Protein AF-A0A3D2SJK2-F1 (afdb_monomer)

Sequence (110 aa):
LEKNGWQSTPLYPNIRGRLVAKNDQPFAADLIQHNNSLRRELNLTQSETLPKDNIITQGQPLFNQVNQVSVEAKLAEELGIQVGDKLTFNLPEGALTARVINLRSVEWES

Foldseek 3Di:
DPDPPDPDFDDWDWFWWAWADKQPHGDDPVLCVVDVSNVGTDTDTDDQFDGPQKDWPDFDGGDDDPQADEEEPVVCVSVVNDQQMWIWIQGPVGIRIHGYGTYIHGDDPD

Secondary structure (DSSP, 8-state):
--SS----PPP--EEEEEEEEETTEEPPHHHHHH-HHHHSPEEEE--SS--TTEEEEEE-SS--SSSEEEEEHHHHHHTT--TT-EEEEEETTEEEEEEEEEEEEE----

pLDDT: mean 88.34, std 14.14, range [43.12, 98.69]

Radius of gyration: 15.13 Å; Cα contacts (8 Å, |Δi|>4): 175; chains: 1; bounding box: 48×30×35 Å

Structure (mmCIF, N/CA/C/O backbone):
data_AF-A0A3D2SJK2-F1
#
_entry.id   AF-A0A3D2SJK2-F1
#
loop_
_atom_site.group_PDB
_atom_site.id
_atom_site.type_symbol
_atom_site.label_atom_id
_atom_site.label_alt_id
_atom_site.label_comp_id
_atom_site.label_asym_id
_atom_site.label_entity_id
_atom_site.label_seq_id
_atom_site.pdbx_PDB_ins_code
_atom_site.Cartn_x
_atom_site.Cartn_y
_atom_site.Cartn_z
_atom_site.occupancy
_atom_site.B_iso_or_equiv
_atom_site.auth_seq_id
_atom_site.auth_comp_id
_atom_site.auth_asym_id
_atom_site.auth_atom_id
_atom_site.pdbx_PDB_model_num
ATOM 1 N N . LEU A 1 1 ? 31.835 5.820 -14.446 1.00 50.66 1 LEU A N 1
ATOM 2 C CA . LEU A 1 1 ? 31.173 4.955 -13.439 1.00 50.66 1 LEU A CA 1
ATOM 3 C C . LEU A 1 1 ? 31.103 3.476 -13.873 1.00 50.66 1 LEU A C 1
ATOM 5 O O . LEU A 1 1 ? 30.438 2.697 -13.214 1.00 50.66 1 LEU A O 1
ATOM 9 N N . GLU A 1 2 ? 31.856 3.035 -14.892 1.00 47.88 2 GLU A N 1
ATOM 10 C CA . GLU A 1 2 ? 31.773 1.666 -15.452 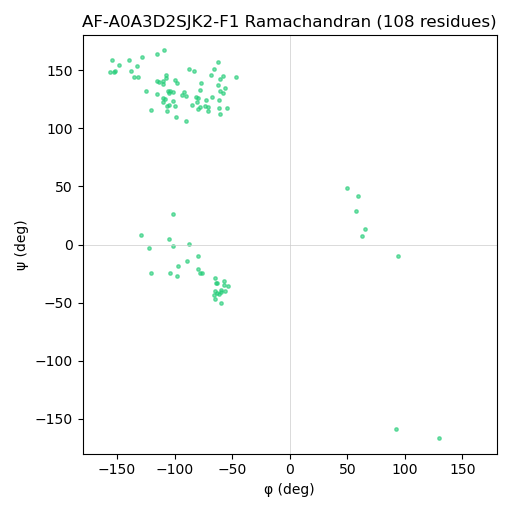1.00 47.88 2 GLU A CA 1
ATOM 11 C C . GLU A 1 2 ? 32.890 0.709 -14.984 1.00 47.88 2 GLU A C 1
ATOM 13 O O . GLU A 1 2 ? 33.253 -0.215 -15.703 1.00 47.88 2 GLU A O 1
ATOM 18 N N . LYS A 1 3 ? 33.496 0.919 -13.805 1.00 51.12 3 LYS A N 1
ATOM 19 C CA . LYS A 1 3 ? 34.692 0.143 -13.408 1.00 51.12 3 LYS A CA 1
ATOM 20 C C . LYS A 1 3 ? 34.480 -1.005 -12.418 1.00 51.12 3 LYS A C 1
ATOM 22 O O . LYS A 1 3 ? 35.448 -1.699 -12.143 1.00 51.12 3 LYS A O 1
ATOM 27 N N . ASN A 1 4 ? 33.257 -1.248 -11.936 1.00 57.06 4 ASN A N 1
ATOM 28 C CA . ASN A 1 4 ? 33.026 -2.226 -10.861 1.00 57.06 4 ASN A CA 1
ATOM 29 C C . ASN A 1 4 ? 31.918 -3.274 -11.130 1.00 57.06 4 ASN A C 1
ATOM 31 O O . ASN A 1 4 ? 31.564 -3.997 -10.210 1.00 57.06 4 ASN A O 1
ATOM 35 N N . GLY A 1 5 ? 31.336 -3.371 -12.334 1.00 47.97 5 GLY A N 1
ATOM 36 C CA . GLY A 1 5 ? 30.335 -4.416 -12.637 1.00 47.97 5 GLY A CA 1
ATOM 37 C C . GLY A 1 5 ? 29.008 -4.326 -11.862 1.00 47.97 5 GLY A C 1
ATOM 38 O O . GLY A 1 5 ? 28.223 -5.268 -11.890 1.00 47.97 5 GLY A O 1
ATOM 39 N N . TRP A 1 6 ? 28.733 -3.202 -11.194 1.00 50.97 6 TRP A N 1
ATOM 40 C CA . TRP A 1 6 ? 27.453 -2.965 -10.528 1.00 50.97 6 TRP A CA 1
ATOM 41 C C . TRP A 1 6 ? 26.393 -2.760 -11.604 1.00 50.97 6 TRP A C 1
ATOM 43 O O . TRP A 1 6 ? 26.459 -1.788 -12.362 1.00 50.97 6 TRP A O 1
ATOM 53 N N . GLN A 1 7 ? 25.421 -3.669 -11.689 1.00 58.06 7 GLN A N 1
ATOM 54 C CA . GLN A 1 7 ? 24.210 -3.374 -12.443 1.00 58.06 7 GLN A CA 1
ATOM 55 C C . GLN A 1 7 ? 23.543 -2.177 -11.768 1.00 58.06 7 GLN A C 1
ATOM 57 O O . GLN A 1 7 ? 23.203 -2.231 -10.591 1.00 58.06 7 GLN A O 1
ATOM 62 N N . SER A 1 8 ? 23.430 -1.064 -12.490 1.00 58.81 8 SER A N 1
ATOM 63 C CA . SER A 1 8 ? 22.793 0.143 -11.971 1.00 58.81 8 SER A CA 1
ATOM 64 C C . SER A 1 8 ? 21.339 -0.173 -11.629 1.00 58.81 8 SER A C 1
ATOM 66 O O . SER A 1 8 ? 20.537 -0.413 -12.534 1.00 58.81 8 SER A O 1
ATOM 68 N N . THR A 1 9 ? 20.986 -0.160 -10.344 1.00 60.88 9 THR A N 1
ATOM 69 C CA . THR A 1 9 ? 19.586 -0.236 -9.927 1.00 60.88 9 THR A CA 1
ATOM 70 C C . THR A 1 9 ? 18.894 1.055 -10.364 1.00 60.88 9 THR A C 1
ATOM 72 O O . THR A 1 9 ? 19.407 2.141 -10.073 1.00 60.88 9 THR A O 1
ATOM 75 N N . PRO A 1 10 ? 17.773 0.987 -11.100 1.00 65.06 10 PRO A N 1
ATOM 76 C CA . PRO A 1 10 ? 17.025 2.183 -11.461 1.00 65.06 10 PRO A CA 1
ATOM 77 C C . PRO A 1 10 ? 16.628 2.963 -10.200 1.00 65.06 10 PRO A C 1
ATOM 79 O O . PRO A 1 10 ? 16.183 2.385 -9.209 1.00 65.06 10 PRO A O 1
ATOM 82 N N . LEU A 1 11 ? 16.825 4.282 -10.234 1.00 63.38 11 LEU A N 1
ATOM 83 C CA . LEU A 1 11 ? 16.390 5.170 -9.162 1.00 63.38 11 LEU A CA 1
ATOM 84 C C . LEU A 1 11 ? 14.897 5.431 -9.314 1.00 63.38 11 LEU A C 1
ATOM 86 O O . LEU A 1 11 ? 14.446 5.892 -10.361 1.00 63.38 11 LEU A O 1
ATOM 90 N N . TYR A 1 12 ? 14.154 5.184 -8.244 1.00 65.38 12 TYR A N 1
ATOM 91 C CA . TYR A 1 12 ? 12.736 5.494 -8.167 1.00 65.38 12 TYR A CA 1
ATOM 92 C C . TYR A 1 12 ? 12.504 6.560 -7.097 1.00 65.38 12 TYR A C 1
ATOM 94 O O . TYR A 1 12 ? 13.131 6.493 -6.033 1.00 65.38 12 TYR A O 1
ATOM 102 N N . PRO A 1 13 ? 11.604 7.530 -7.327 1.00 75.19 13 PRO A N 1
ATOM 103 C CA . PRO A 1 13 ? 11.195 8.429 -6.263 1.00 75.19 13 PRO A CA 1
ATOM 104 C C . PRO A 1 13 ? 10.541 7.596 -5.157 1.00 75.19 13 PRO A C 1
ATOM 106 O O . PRO A 1 13 ? 9.613 6.820 -5.402 1.00 75.19 13 PRO A O 1
ATOM 109 N N . ASN A 1 14 ? 11.071 7.729 -3.942 1.00 77.62 14 ASN A N 1
ATOM 110 C CA . ASN A 1 14 ? 10.546 7.042 -2.775 1.00 77.62 14 ASN A CA 1
ATOM 111 C C . ASN A 1 14 ? 9.655 8.009 -2.000 1.00 77.62 14 ASN A C 1
ATOM 113 O O . ASN A 1 14 ? 10.133 8.980 -1.410 1.00 77.62 14 ASN A O 1
ATOM 117 N N . ILE A 1 15 ? 8.358 7.740 -2.030 1.00 88.62 15 ILE A N 1
ATOM 118 C CA . ILE A 1 15 ? 7.339 8.520 -1.342 1.00 88.62 15 ILE A CA 1
ATOM 119 C C . ILE A 1 15 ? 6.991 7.783 -0.051 1.00 88.62 15 ILE A C 1
ATOM 121 O O . ILE A 1 15 ? 6.939 6.555 -0.022 1.00 88.62 15 ILE A O 1
ATOM 125 N N . ARG A 1 16 ? 6.760 8.513 1.039 1.00 93.62 16 ARG A N 1
ATOM 126 C CA . ARG A 1 16 ? 6.304 7.923 2.301 1.00 93.62 16 ARG A CA 1
ATOM 127 C C . ARG A 1 16 ? 4.833 8.231 2.519 1.00 93.62 16 ARG A C 1
ATOM 129 O O . ARG A 1 16 ? 4.411 9.372 2.366 1.00 93.62 16 ARG A O 1
ATOM 136 N N . GLY A 1 17 ? 4.060 7.207 2.870 1.00 95.38 17 GLY A N 1
ATOM 137 C CA . GLY A 1 17 ? 2.626 7.349 3.098 1.00 95.38 17 GLY A CA 1
ATOM 138 C C . GLY A 1 17 ? 2.091 6.317 4.078 1.00 95.38 17 GLY A C 1
ATOM 139 O O . GLY A 1 17 ? 2.584 5.194 4.161 1.00 95.38 17 GLY A O 1
ATOM 140 N N . ARG A 1 18 ? 1.068 6.688 4.843 1.00 97.31 18 ARG A N 1
ATOM 141 C CA . ARG A 1 18 ? 0.408 5.794 5.801 1.00 97.31 18 ARG A CA 1
ATOM 142 C C . ARG A 1 18 ? -0.794 5.130 5.152 1.00 97.31 18 ARG A C 1
ATOM 144 O O . ARG A 1 18 ? -1.649 5.828 4.625 1.00 97.31 18 ARG A O 1
ATOM 151 N N . LEU A 1 19 ? -0.902 3.810 5.234 1.00 98.31 19 LEU A N 1
ATOM 152 C CA . LEU A 1 19 ? -2.106 3.092 4.820 1.00 98.31 19 LEU A CA 1
ATOM 153 C C . LEU A 1 19 ? -3.216 3.311 5.866 1.00 98.31 19 LEU A C 1
ATOM 155 O O . LEU A 1 19 ? -3.028 2.977 7.034 1.00 98.31 19 LEU A O 1
ATOM 159 N N . VAL A 1 20 ? -4.343 3.907 5.465 1.00 98.19 20 VAL A N 1
ATOM 160 C CA . VAL A 1 20 ? -5.401 4.360 6.393 1.00 98.19 20 VAL A CA 1
ATOM 161 C C . VAL A 1 20 ? -6.765 3.715 6.163 1.00 98.19 20 VAL A C 1
ATOM 163 O O . VAL A 1 20 ? -7.544 3.623 7.111 1.00 98.19 20 VAL A O 1
ATOM 166 N N . ALA A 1 21 ? -7.057 3.231 4.952 1.00 98.56 21 ALA A N 1
ATOM 167 C CA . ALA A 1 21 ? -8.316 2.547 4.660 1.00 98.56 21 ALA A CA 1
ATOM 168 C C . ALA A 1 21 ? -8.170 1.459 3.590 1.00 98.56 21 ALA A C 1
ATOM 170 O O . ALA A 1 21 ? -7.303 1.540 2.713 1.00 98.56 21 ALA A O 1
ATOM 171 N N . LYS A 1 22 ? -9.078 0.483 3.647 1.00 98.44 22 LYS A N 1
ATOM 172 C CA . LYS A 1 22 ? -9.328 -0.524 2.613 1.00 98.44 22 LYS A CA 1
ATOM 173 C C . LYS A 1 22 ? -10.813 -0.475 2.244 1.00 98.44 22 LYS A C 1
ATOM 175 O O . LYS A 1 22 ? -11.664 -0.490 3.121 1.00 98.44 22 LYS A O 1
ATOM 180 N N . ASN A 1 23 ? -11.129 -0.441 0.952 1.00 98.38 23 ASN A N 1
ATOM 181 C CA . ASN A 1 23 ? -12.490 -0.417 0.407 1.00 98.38 23 ASN A CA 1
ATOM 182 C C . ASN A 1 23 ? -13.379 0.657 1.054 1.00 98.38 23 ASN A C 1
ATOM 184 O O . ASN A 1 23 ? -14.490 0.372 1.487 1.00 98.38 23 ASN A O 1
ATOM 188 N N . ASP A 1 24 ? -12.857 1.886 1.141 1.00 98.19 24 ASP A N 1
ATOM 189 C CA . ASP A 1 24 ? -13.507 3.048 1.778 1.00 98.19 24 ASP A CA 1
ATOM 190 C C . ASP A 1 24 ? -13.784 2.899 3.282 1.00 98.19 24 ASP A C 1
ATOM 192 O O . ASP A 1 24 ? -14.406 3.769 3.888 1.00 98.19 24 ASP A O 1
ATOM 196 N N . GLN A 1 25 ? -13.291 1.829 3.905 1.00 98.25 25 GLN A N 1
ATOM 197 C CA . GLN A 1 25 ? -13.424 1.583 5.333 1.00 98.25 25 GLN A CA 1
ATOM 198 C C . GLN A 1 25 ? -12.077 1.819 6.025 1.00 98.25 25 GLN A C 1
ATOM 200 O O . GLN A 1 25 ? -11.089 1.149 5.699 1.00 98.25 25 GLN A O 1
ATOM 205 N N . PRO A 1 26 ? -12.001 2.771 6.974 1.00 98.19 26 PRO A N 1
ATOM 206 C CA . PRO A 1 26 ? -10.816 2.945 7.800 1.00 98.19 26 PRO A CA 1
ATOM 207 C C . PRO A 1 26 ? -10.488 1.666 8.568 1.00 98.19 26 PRO A C 1
ATOM 209 O O . PRO A 1 26 ? -11.390 0.954 9.016 1.00 98.19 26 PRO A O 1
ATOM 212 N N . PHE A 1 27 ? -9.199 1.388 8.763 1.00 97.44 27 PHE A N 1
ATOM 213 C CA . PHE A 1 27 ? -8.803 0.265 9.611 1.00 97.44 27 PHE A CA 1
ATOM 214 C C . PHE A 1 27 ? -9.282 0.490 11.051 1.00 97.44 27 PHE A C 1
ATOM 216 O O . PHE A 1 27 ? -9.177 1.592 11.592 1.00 97.44 27 PHE A O 1
ATOM 223 N N . ALA A 1 28 ? -9.804 -0.566 11.679 1.00 96.88 28 ALA A N 1
ATOM 224 C CA . ALA A 1 28 ? -10.259 -0.512 13.063 1.00 96.88 28 ALA A CA 1
ATOM 225 C C . ALA A 1 28 ? -9.105 -0.137 14.008 1.00 96.88 28 ALA A C 1
ATOM 227 O O . ALA A 1 28 ? -7.976 -0.597 13.831 1.00 96.88 28 ALA A O 1
ATOM 228 N N . ALA A 1 29 ? -9.392 0.656 15.044 1.00 96.38 29 ALA A N 1
ATOM 229 C CA . ALA A 1 29 ? -8.376 1.120 15.992 1.00 96.38 29 ALA A CA 1
ATOM 230 C C . ALA A 1 29 ? -7.600 -0.038 16.645 1.00 96.38 29 ALA A C 1
ATOM 232 O O . ALA A 1 29 ? -6.380 0.040 16.771 1.00 96.38 29 ALA A O 1
ATOM 233 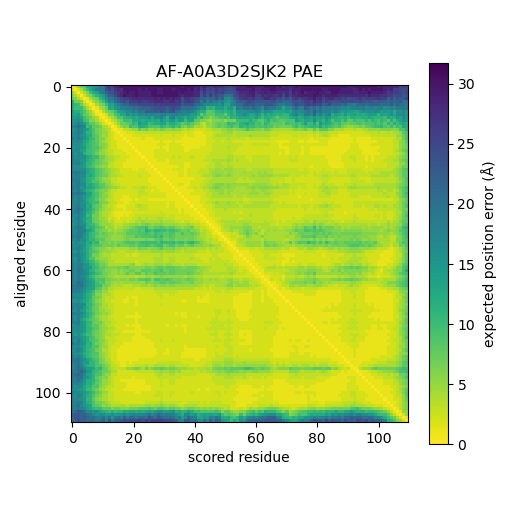N N . ASP A 1 30 ? -8.292 -1.125 16.989 1.00 96.81 30 ASP A N 1
ATOM 234 C CA . ASP A 1 30 ? -7.683 -2.335 17.548 1.00 96.81 30 ASP A CA 1
ATOM 235 C C . ASP A 1 30 ? -6.682 -2.987 16.574 1.00 96.81 30 ASP A C 1
ATOM 237 O O . ASP A 1 30 ? -5.553 -3.304 16.945 1.00 96.81 30 ASP A O 1
ATOM 241 N N . LEU A 1 31 ? -7.030 -3.073 15.285 1.00 95.62 31 LEU A N 1
ATOM 242 C CA . LEU A 1 31 ? -6.125 -3.585 14.254 1.00 95.62 31 LEU A CA 1
ATOM 243 C C . LEU A 1 31 ? -4.895 -2.680 14.081 1.00 95.62 31 LEU A C 1
ATOM 245 O O . LEU A 1 31 ? -3.777 -3.174 13.951 1.00 95.62 31 LEU A O 1
ATOM 249 N N . ILE A 1 32 ? -5.069 -1.355 14.135 1.00 96.44 32 ILE A N 1
ATOM 250 C CA . ILE A 1 32 ? -3.948 -0.400 14.086 1.00 96.44 32 ILE A CA 1
ATOM 251 C C . ILE A 1 32 ? -3.023 -0.590 15.299 1.00 96.44 32 ILE A C 1
ATOM 253 O O . ILE A 1 32 ? -1.797 -0.570 15.162 1.00 96.44 32 ILE A O 1
ATOM 257 N N . GLN A 1 33 ? -3.577 -0.800 16.495 1.00 95.81 33 GLN A N 1
ATOM 258 C CA . GLN A 1 33 ? -2.788 -1.024 17.711 1.00 95.81 33 GLN A CA 1
ATOM 259 C C . GLN A 1 33 ? -1.938 -2.297 17.638 1.00 95.81 33 GLN A C 1
ATOM 261 O O . GLN A 1 33 ? -0.808 -2.299 18.129 1.00 95.81 33 GLN A O 1
ATOM 266 N N . HIS A 1 34 ? -2.412 -3.336 16.951 1.00 95.12 34 HIS A N 1
ATOM 267 C CA . HIS A 1 34 ? -1.708 -4.615 16.859 1.00 95.12 34 HIS A CA 1
ATOM 268 C C . HIS A 1 34 ? -0.860 -4.780 15.585 1.00 95.12 34 HIS A C 1
ATOM 270 O O . HIS A 1 34 ? 0.089 -5.559 15.595 1.00 95.12 34 HIS A O 1
ATOM 276 N N . ASN A 1 35 ? -1.089 -3.995 14.524 1.00 95.69 35 ASN A N 1
ATOM 277 C CA . ASN A 1 35 ? -0.328 -4.086 13.271 1.00 95.69 35 ASN A CA 1
ATOM 278 C C . ASN A 1 35 ? 0.662 -2.915 13.080 1.00 95.69 35 ASN A C 1
ATOM 280 O O . ASN A 1 35 ? 0.277 -1.758 12.897 1.00 95.69 35 ASN A O 1
ATOM 284 N N . ASN A 1 36 ? 1.968 -3.213 13.078 1.00 95.12 36 ASN A N 1
ATOM 285 C CA . ASN A 1 36 ? 3.019 -2.197 12.939 1.00 95.12 36 ASN A CA 1
ATOM 286 C C . ASN A 1 36 ? 2.997 -1.479 11.578 1.00 95.12 36 ASN A C 1
ATOM 288 O O . ASN A 1 36 ? 3.296 -0.286 11.507 1.00 95.12 36 ASN A O 1
ATOM 292 N N . SER A 1 37 ? 2.620 -2.172 10.504 1.00 94.94 37 SER A N 1
ATOM 293 C CA . SER A 1 37 ? 2.562 -1.598 9.156 1.00 94.94 37 SER A CA 1
ATOM 294 C C . SER A 1 37 ? 1.513 -0.489 9.036 1.00 94.94 37 SER A C 1
ATOM 296 O O . SER A 1 37 ? 1.732 0.457 8.287 1.00 94.94 37 SER A O 1
ATOM 298 N N . LEU A 1 38 ? 0.438 -0.533 9.832 1.00 97.12 38 LEU A N 1
ATOM 299 C CA . LEU A 1 38 ? -0.563 0.543 9.911 1.00 97.12 38 LEU A CA 1
ATOM 300 C C . LEU A 1 38 ? -0.124 1.727 10.795 1.00 97.12 38 LEU A C 1
ATOM 302 O O . LEU A 1 38 ? -0.638 2.843 10.672 1.00 97.12 38 LEU A O 1
ATOM 306 N N . ARG A 1 39 ? 0.841 1.516 11.701 1.00 95.81 39 ARG A N 1
ATOM 307 C CA . ARG A 1 39 ? 1.352 2.566 12.601 1.00 95.81 39 ARG A CA 1
ATOM 308 C C . ARG A 1 39 ? 2.521 3.359 12.037 1.00 95.81 39 ARG A C 1
ATOM 310 O O . ARG A 1 39 ? 2.813 4.437 12.564 1.00 95.81 39 ARG A O 1
ATOM 317 N N . ARG A 1 40 ? 3.146 2.886 10.966 1.00 96.06 40 ARG A N 1
ATOM 318 C CA . ARG A 1 40 ? 4.258 3.568 10.300 1.00 96.06 40 ARG A C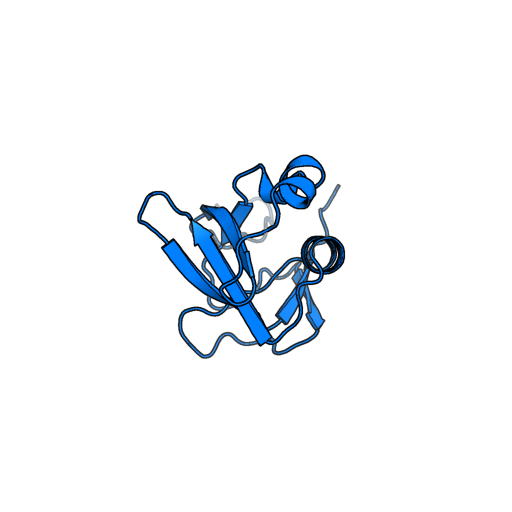A 1
ATOM 319 C C . ARG A 1 40 ? 3.858 4.121 8.939 1.0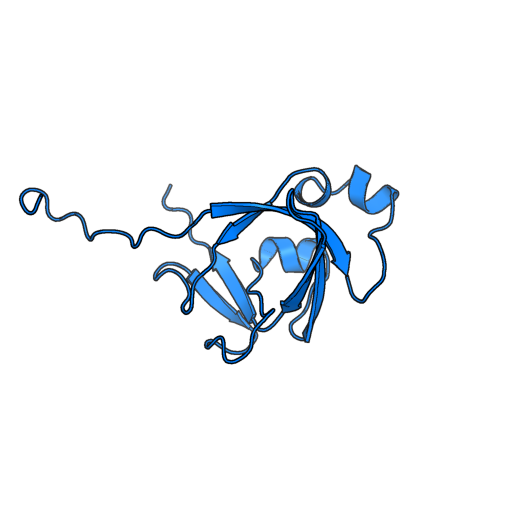0 96.06 40 ARG A C 1
ATOM 321 O O . ARG A 1 40 ? 2.815 3.784 8.386 1.00 96.06 40 ARG A O 1
ATOM 328 N N . GLU A 1 41 ? 4.724 4.962 8.400 1.00 95.69 41 GLU A N 1
ATOM 329 C CA . GLU A 1 41 ? 4.703 5.269 6.976 1.00 95.69 41 GLU A CA 1
ATOM 330 C C . GLU A 1 41 ? 5.360 4.119 6.210 1.00 95.69 41 GLU A C 1
ATOM 332 O O . GLU A 1 41 ? 6.424 3.616 6.585 1.00 95.69 41 GLU A O 1
ATOM 337 N N . LEU A 1 42 ? 4.694 3.685 5.149 1.00 95.19 42 LEU A N 1
ATOM 338 C CA . LEU A 1 42 ? 5.194 2.710 4.197 1.00 95.19 42 LEU A CA 1
ATOM 339 C C . LEU A 1 42 ? 5.991 3.431 3.109 1.00 95.19 42 LEU A C 1
ATOM 341 O O . LEU A 1 42 ? 5.710 4.583 2.776 1.00 95.19 42 LEU A O 1
ATOM 345 N N . ASN A 1 43 ? 6.972 2.728 2.547 1.00 92.50 43 ASN A N 1
ATOM 346 C CA . ASN A 1 43 ? 7.683 3.181 1.359 1.00 92.50 43 ASN A CA 1
ATOM 347 C C . ASN A 1 43 ? 6.832 2.870 0.124 1.00 92.50 43 ASN A C 1
ATOM 349 O O . ASN A 1 43 ? 6.476 1.715 -0.118 1.00 92.50 43 ASN A O 1
ATOM 353 N N . LEU A 1 44 ? 6.512 3.905 -0.642 1.00 91.19 44 LEU A N 1
ATOM 354 C CA . LEU A 1 44 ? 5.786 3.844 -1.897 1.00 91.19 44 LEU A CA 1
ATOM 355 C C . LEU A 1 44 ? 6.761 4.177 -3.022 1.00 91.19 44 LEU A C 1
ATOM 357 O O . LEU A 1 44 ? 7.372 5.244 -3.051 1.00 91.19 44 LEU A O 1
ATOM 361 N N . THR A 1 45 ? 6.894 3.251 -3.959 1.00 88.62 45 THR A N 1
ATOM 362 C CA . THR A 1 45 ? 7.758 3.404 -5.126 1.00 88.62 45 THR A CA 1
ATOM 363 C C . THR A 1 45 ? 6.888 3.676 -6.341 1.00 88.62 45 THR A C 1
ATOM 365 O O . THR A 1 45 ? 6.047 2.847 -6.687 1.00 88.62 45 THR A O 1
ATOM 368 N N . GLN A 1 46 ? 7.086 4.820 -6.996 1.00 85.12 46 GLN A N 1
ATOM 369 C CA . GLN A 1 46 ? 6.432 5.088 -8.274 1.00 85.12 46 GLN A CA 1
ATOM 370 C C . GLN A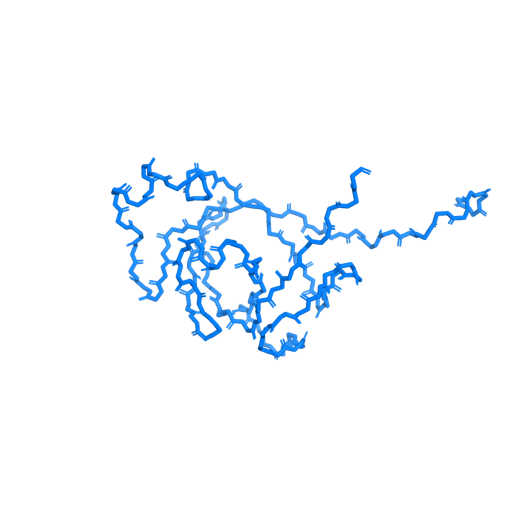 1 46 ? 7.258 4.472 -9.401 1.00 85.12 46 GLN A C 1
ATOM 372 O O . GLN A 1 46 ? 8.423 4.819 -9.589 1.00 85.12 46 GLN A O 1
ATOM 377 N N . SER A 1 47 ? 6.653 3.551 -10.145 1.00 83.19 47 SER A N 1
ATOM 378 C CA . SER A 1 47 ? 7.288 2.904 -11.286 1.00 83.19 47 SER A CA 1
ATOM 379 C C . SER A 1 47 ? 6.241 2.378 -12.264 1.00 83.19 47 SER A C 1
ATOM 381 O O . SER A 1 47 ? 5.160 1.967 -11.850 1.00 83.19 47 SER A O 1
ATOM 383 N N . GLU A 1 48 ? 6.581 2.360 -13.553 1.00 78.25 48 GLU A N 1
ATOM 384 C CA . GLU A 1 48 ? 5.775 1.720 -14.603 1.00 78.25 48 GLU A CA 1
ATOM 385 C C . GLU A 1 48 ? 5.913 0.188 -14.581 1.00 78.25 48 GLU A C 1
ATOM 387 O O . GLU A 1 48 ? 5.015 -0.536 -15.010 1.00 78.25 48 GLU A O 1
ATOM 392 N N . THR A 1 49 ? 7.028 -0.319 -14.046 1.00 79.00 49 THR A N 1
ATOM 393 C CA . THR A 1 49 ? 7.325 -1.753 -13.924 1.00 79.00 49 THR A CA 1
ATOM 394 C C . THR A 1 49 ? 7.824 -2.094 -12.526 1.00 79.00 49 THR A C 1
ATOM 396 O O . THR A 1 49 ? 8.423 -1.265 -11.842 1.00 79.00 49 THR A O 1
ATOM 399 N N . LEU A 1 50 ? 7.641 -3.332 -12.075 1.00 82.56 50 LEU A N 1
ATOM 400 C CA . LEU A 1 50 ? 8.231 -3.742 -10.802 1.00 82.56 50 LEU A CA 1
ATOM 401 C C . LEU A 1 50 ? 9.770 -3.804 -10.895 1.00 82.56 50 LEU A C 1
ATOM 403 O O . LEU A 1 50 ? 10.298 -4.164 -11.951 1.00 82.56 50 LEU A O 1
ATOM 407 N N . PRO A 1 51 ? 10.491 -3.475 -9.803 1.00 81.88 51 PRO A N 1
ATOM 408 C CA . PRO A 1 51 ? 11.894 -3.846 -9.640 1.00 81.88 51 PRO A CA 1
ATOM 409 C C . PRO A 1 51 ? 12.133 -5.318 -9.993 1.00 81.88 51 PRO A C 1
ATOM 411 O O . PRO A 1 51 ? 11.278 -6.156 -9.709 1.00 81.88 51 PRO A O 1
ATOM 414 N N . LYS A 1 52 ? 13.289 -5.624 -10.596 1.00 79.69 52 LYS A N 1
ATOM 415 C CA . LYS A 1 52 ? 13.603 -6.962 -11.135 1.00 79.69 52 LYS A CA 1
ATOM 416 C C . LYS A 1 52 ? 13.501 -8.082 -10.095 1.00 79.69 52 LYS A C 1
ATOM 418 O O . LYS A 1 52 ? 13.120 -9.189 -10.451 1.00 79.69 52 LYS A O 1
ATOM 423 N N . ASP A 1 53 ? 13.783 -7.765 -8.836 1.00 82.75 53 ASP A N 1
ATOM 424 C CA . ASP A 1 53 ? 13.842 -8.739 -7.738 1.00 82.75 53 ASP A CA 1
ATOM 425 C C . ASP A 1 53 ? 12.470 -8.970 -7.079 1.00 82.75 53 ASP A C 1
ATOM 427 O O . ASP A 1 53 ? 12.325 -9.758 -6.145 1.00 82.75 53 ASP A O 1
ATOM 431 N N . ASN A 1 54 ? 11.428 -8.292 -7.571 1.00 89.19 54 ASN A N 1
ATOM 432 C CA . ASN A 1 54 ? 10.058 -8.525 -7.144 1.00 89.19 54 ASN A CA 1
ATOM 433 C C . ASN A 1 54 ? 9.399 -9.591 -8.016 1.00 89.19 54 ASN A C 1
ATOM 435 O O . ASN A 1 54 ? 9.307 -9.443 -9.236 1.00 89.19 54 ASN A O 1
ATOM 439 N N . ILE A 1 55 ? 8.820 -10.603 -7.376 1.00 92.06 55 ILE A N 1
ATOM 440 C CA . ILE A 1 55 ? 8.090 -11.668 -8.066 1.00 92.06 55 ILE A CA 1
ATOM 441 C C . ILE A 1 55 ? 6.602 -11.485 -7.799 1.00 92.06 55 ILE A C 1
ATOM 443 O O . ILE A 1 55 ? 6.165 -11.415 -6.652 1.00 92.06 55 ILE A O 1
ATOM 447 N N . ILE A 1 56 ? 5.801 -11.405 -8.860 1.00 94.56 56 ILE A N 1
ATOM 448 C CA . ILE A 1 56 ? 4.344 -11.337 -8.732 1.00 94.56 56 ILE A CA 1
ATOM 449 C C . ILE A 1 56 ? 3.822 -12.705 -8.321 1.00 94.56 56 ILE A C 1
ATOM 451 O O . ILE A 1 56 ? 4.053 -13.698 -9.006 1.00 94.56 56 ILE A O 1
ATOM 455 N N . THR A 1 57 ? 3.081 -12.742 -7.221 1.00 95.62 57 THR A N 1
ATOM 456 C CA . THR A 1 57 ? 2.462 -13.966 -6.709 1.00 95.62 57 THR A CA 1
ATOM 457 C C . THR A 1 57 ? 1.000 -14.082 -7.128 1.00 95.62 57 THR A C 1
ATOM 459 O O . THR A 1 57 ? 0.491 -15.194 -7.249 1.00 95.62 57 THR A O 1
ATOM 462 N N . GLN A 1 58 ? 0.315 -12.956 -7.371 1.00 96.44 58 GLN A N 1
ATOM 463 C CA . GLN A 1 58 ? -1.086 -12.907 -7.808 1.00 96.44 58 GLN A CA 1
ATOM 464 C C . GLN A 1 58 ? -1.373 -11.648 -8.631 1.00 96.44 58 GLN A C 1
ATOM 466 O O . GLN A 1 58 ? -0.826 -10.590 -8.335 1.00 96.44 58 GLN A O 1
ATOM 471 N N . GLY A 1 59 ? -2.306 -11.725 -9.584 1.00 95.44 59 GLY A N 1
ATOM 472 C CA . GLY A 1 59 ? -2.811 -10.566 -10.332 1.00 95.44 59 GLY A CA 1
ATOM 473 C C . GLY A 1 59 ? -2.068 -10.276 -11.640 1.00 95.44 59 GLY A C 1
ATOM 474 O O . GLY A 1 59 ? -1.463 -11.166 -12.233 1.00 95.44 59 GLY A O 1
ATOM 475 N N . GLN A 1 60 ? -2.174 -9.035 -12.125 1.00 90.00 60 GLN A N 1
ATOM 476 C CA . GLN A 1 60 ? -1.644 -8.628 -13.433 1.00 90.00 60 GLN A CA 1
ATOM 477 C C . GLN A 1 60 ? -0.275 -7.944 -13.314 1.00 90.00 60 GLN A C 1
ATOM 479 O O . GLN A 1 60 ? -0.096 -7.101 -12.434 1.00 90.00 60 GLN A O 1
ATOM 484 N N . PRO A 1 61 ? 0.683 -8.236 -14.211 1.00 87.31 61 PRO A N 1
ATOM 485 C CA . PRO A 1 61 ? 2.041 -7.709 -14.097 1.00 87.31 61 PRO A CA 1
ATOM 486 C C . PRO A 1 61 ? 2.212 -6.257 -14.530 1.00 87.31 61 PRO A C 1
ATOM 488 O O . PRO A 1 61 ? 3.154 -5.599 -14.094 1.00 87.31 61 PRO A O 1
ATOM 491 N N . LEU A 1 62 ? 1.331 -5.767 -15.398 1.00 88.06 62 LEU A N 1
ATOM 492 C CA . LEU A 1 62 ? 1.472 -4.460 -16.022 1.00 88.06 62 LEU A CA 1
ATOM 493 C C . LEU A 1 62 ? 0.529 -3.452 -15.378 1.00 88.06 62 LEU A C 1
ATOM 495 O O . LEU A 1 62 ? -0.669 -3.705 -15.250 1.00 88.06 62 LEU A O 1
ATOM 499 N N . PHE A 1 63 ? 1.080 -2.290 -15.039 1.00 90.31 63 PHE A N 1
ATOM 500 C CA . PHE A 1 63 ? 0.303 -1.110 -14.699 1.00 90.31 63 PHE A CA 1
ATOM 501 C C . PHE A 1 63 ? -0.207 -0.488 -16.002 1.00 90.31 63 PHE A C 1
ATOM 503 O O . PHE A 1 63 ? 0.582 -0.116 -16.867 1.00 90.31 63 PHE A O 1
ATOM 510 N N . ASN A 1 64 ? -1.523 -0.413 -16.177 1.00 88.88 64 ASN A N 1
ATOM 511 C CA . ASN A 1 64 ? -2.157 0.092 -17.403 1.00 88.88 64 ASN A CA 1
ATOM 512 C C . ASN A 1 64 ? -3.093 1.284 -17.158 1.00 88.88 64 ASN A C 1
ATOM 514 O O . ASN A 1 64 ? -3.653 1.834 -18.106 1.00 88.88 64 ASN A O 1
ATOM 518 N N . GLN A 1 65 ? -3.276 1.684 -15.899 1.00 88.44 65 GLN A N 1
ATOM 519 C CA . GLN A 1 65 ? -4.086 2.831 -15.505 1.00 88.44 65 GLN A CA 1
ATOM 520 C C . GLN A 1 65 ? -3.393 3.601 -14.382 1.00 88.44 65 GLN A C 1
ATOM 522 O O . GLN A 1 65 ? -2.576 3.060 -13.635 1.00 88.44 65 GLN A O 1
ATOM 527 N N . VAL A 1 66 ? -3.770 4.869 -14.230 1.00 89.12 66 VAL A N 1
ATOM 528 C CA . VAL A 1 66 ? -3.400 5.661 -13.053 1.00 89.12 66 VAL A CA 1
ATOM 529 C C . VAL A 1 66 ? -3.998 5.049 -11.784 1.00 89.12 66 VAL A C 1
ATOM 531 O O . VAL A 1 66 ? -5.015 4.355 -11.838 1.00 89.12 66 VAL A O 1
ATOM 534 N N . ASN A 1 67 ? -3.395 5.346 -10.630 1.00 92.88 67 ASN A N 1
ATOM 535 C CA . ASN A 1 67 ? -3.888 4.908 -9.321 1.00 92.88 67 ASN A CA 1
ATOM 536 C C . ASN A 1 67 ? -3.988 3.379 -9.183 1.00 92.88 67 ASN A C 1
ATOM 538 O O . ASN A 1 67 ? -4.942 2.843 -8.618 1.00 92.88 67 ASN A O 1
ATOM 542 N N . GLN A 1 68 ? -2.988 2.669 -9.692 1.00 95.50 68 GLN A N 1
ATOM 543 C CA . GLN A 1 68 ? -2.806 1.239 -9.479 1.00 95.50 68 GLN A CA 1
ATOM 544 C C . GLN A 1 68 ? -1.630 1.008 -8.531 1.00 95.50 68 GLN A C 1
ATOM 546 O O . GLN A 1 68 ? -0.658 1.761 -8.539 1.00 95.50 68 GLN A O 1
ATOM 551 N N . VAL A 1 69 ? -1.721 -0.025 -7.697 1.00 95.94 69 VAL A N 1
ATOM 552 C CA . VAL A 1 69 ? -0.681 -0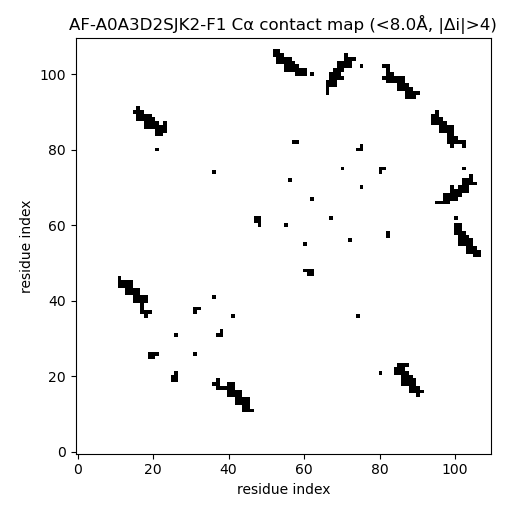.352 -6.720 1.00 95.94 69 VAL A CA 1
ATOM 553 C C . VAL A 1 69 ? -0.392 -1.848 -6.701 1.00 95.94 69 VAL A C 1
ATOM 555 O O . VAL A 1 69 ? -1.284 -2.686 -6.854 1.00 95.94 69 VAL A O 1
ATOM 558 N N . SER A 1 70 ? 0.883 -2.165 -6.501 1.00 96.25 70 SER A N 1
ATOM 559 C CA . SER A 1 70 ? 1.362 -3.497 -6.151 1.00 96.25 70 SER A CA 1
ATOM 560 C C . SER A 1 70 ? 1.652 -3.544 -4.656 1.00 96.25 70 SER A C 1
ATOM 562 O O . SER A 1 70 ? 2.330 -2.656 -4.132 1.00 96.25 70 SER A O 1
ATOM 564 N N . VAL A 1 71 ? 1.153 -4.570 -3.971 1.00 96.88 71 VAL A N 1
ATOM 565 C CA . VAL A 1 71 ? 1.287 -4.708 -2.514 1.00 96.88 71 VAL A CA 1
ATOM 566 C C . VAL A 1 71 ? 2.167 -5.909 -2.186 1.00 96.88 71 VAL A C 1
ATOM 568 O O . VAL A 1 71 ? 2.083 -6.949 -2.835 1.00 96.88 71 VAL A O 1
ATOM 571 N N . GLU A 1 72 ? 3.030 -5.772 -1.180 1.00 96.19 72 GLU A N 1
ATOM 572 C CA . GLU A 1 72 ? 3.813 -6.902 -0.680 1.00 96.19 72 GLU A CA 1
ATOM 573 C C . GLU A 1 72 ? 2.883 -8.005 -0.152 1.00 96.19 72 GLU A C 1
ATOM 575 O O . GLU A 1 72 ? 1.970 -7.734 0.624 1.00 96.19 72 GLU A O 1
ATOM 580 N N . ALA A 1 73 ? 3.125 -9.252 -0.553 1.00 96.69 73 ALA A N 1
ATOM 581 C CA . ALA A 1 73 ? 2.260 -10.388 -0.256 1.00 96.69 73 ALA A CA 1
ATOM 582 C C . ALA A 1 73 ? 2.091 -10.627 1.253 1.00 96.69 73 ALA A C 1
ATOM 584 O O . ALA A 1 73 ? 0.976 -10.880 1.693 1.00 96.69 73 ALA A O 1
ATOM 585 N N . LYS A 1 74 ? 3.159 -10.466 2.049 1.00 94.38 74 LYS A N 1
ATOM 586 C CA . LYS A 1 74 ? 3.101 -10.598 3.517 1.00 94.38 74 LYS A CA 1
ATOM 587 C C . LYS A 1 74 ? 2.222 -9.521 4.151 1.00 94.38 74 LYS A C 1
ATOM 589 O O . LYS A 1 74 ? 1.337 -9.829 4.938 1.00 94.38 74 LYS A O 1
ATOM 594 N N . LEU A 1 75 ? 2.408 -8.262 3.747 1.00 95.88 75 LEU A N 1
ATOM 595 C CA . LEU A 1 75 ? 1.554 -7.157 4.191 1.00 95.88 75 LEU A CA 1
ATOM 596 C C . LEU A 1 75 ? 0.093 -7.393 3.791 1.00 95.88 75 LEU A C 1
ATOM 598 O O . LEU A 1 75 ? -0.824 -7.096 4.556 1.00 95.88 75 LEU A O 1
ATOM 602 N N . ALA A 1 76 ? -0.120 -7.899 2.578 1.00 97.81 76 ALA A N 1
ATOM 603 C CA . ALA A 1 76 ? -1.450 -8.176 2.082 1.00 97.81 76 ALA A CA 1
ATOM 604 C C . ALA A 1 76 ? -2.134 -9.287 2.883 1.00 97.81 76 ALA A C 1
ATOM 606 O O . ALA A 1 76 ? -3.286 -9.123 3.267 1.00 97.81 76 ALA A O 1
ATOM 607 N N . GLU A 1 77 ? -1.420 -10.363 3.203 1.00 96.31 77 GLU A N 1
ATOM 608 C CA . GLU A 1 77 ? -1.904 -11.438 4.067 1.00 96.31 77 GLU A CA 1
ATOM 609 C C . GLU A 1 77 ? -2.265 -10.923 5.468 1.00 96.31 77 GLU A C 1
ATOM 611 O O . GLU A 1 77 ? -3.393 -11.119 5.919 1.00 96.31 77 GLU A O 1
ATOM 616 N N . GLU A 1 78 ? -1.360 -10.180 6.116 1.00 95.19 78 GLU A N 1
ATOM 617 C CA . GLU A 1 78 ? -1.568 -9.611 7.457 1.00 95.19 78 GLU A CA 1
ATOM 618 C C . GLU A 1 78 ? -2.807 -8.710 7.554 1.00 95.19 78 GLU A C 1
ATOM 620 O O . GLU A 1 78 ? -3.459 -8.649 8.597 1.00 95.19 78 GLU A O 1
ATOM 625 N N . LEU A 1 79 ? -3.114 -7.975 6.483 1.00 96.94 79 LEU A N 1
ATOM 626 C CA . LEU A 1 79 ? -4.207 -7.000 6.435 1.00 96.94 79 LEU A CA 1
ATOM 627 C C . LEU A 1 79 ? -5.429 -7.502 5.654 1.00 96.94 79 LEU A C 1
ATOM 629 O O . LEU A 1 79 ? -6.379 -6.744 5.434 1.00 96.94 79 LEU A O 1
ATOM 633 N N . GLY A 1 80 ? -5.402 -8.759 5.205 1.00 97.06 80 GLY A N 1
ATOM 634 C CA . GLY A 1 80 ? -6.439 -9.357 4.369 1.00 97.06 80 GLY A CA 1
ATOM 635 C C . GLY A 1 80 ? -6.681 -8.611 3.054 1.00 97.06 80 GLY A C 1
ATOM 636 O O . GLY A 1 80 ? -7.814 -8.590 2.581 1.00 97.06 80 GLY A O 1
ATOM 637 N N . ILE A 1 81 ? -5.672 -7.944 2.492 1.00 98.44 81 ILE A N 1
ATOM 638 C CA . ILE A 1 81 ? -5.738 -7.220 1.216 1.00 98.44 81 ILE A CA 1
ATOM 639 C C . ILE A 1 81 ? -5.689 -8.219 0.058 1.00 98.44 81 ILE A C 1
ATOM 641 O O . ILE A 1 81 ? -4.902 -9.162 0.055 1.00 98.44 81 ILE A O 1
ATOM 645 N N . GLN A 1 82 ? -6.508 -7.980 -0.958 1.00 98.44 82 GLN A N 1
ATOM 646 C CA . GLN A 1 82 ? -6.633 -8.816 -2.144 1.00 98.44 82 GLN A CA 1
ATOM 647 C C . GLN A 1 82 ? -6.485 -7.991 -3.422 1.00 98.44 82 GLN A C 1
ATOM 649 O O . GLN A 1 82 ? -6.659 -6.770 -3.436 1.00 98.44 82 GLN A O 1
ATOM 654 N N . VAL A 1 83 ? -6.194 -8.674 -4.532 1.00 98.38 83 VAL A N 1
ATOM 655 C CA . VAL A 1 83 ? -6.268 -8.061 -5.863 1.00 98.38 83 VAL A CA 1
ATOM 656 C C . VAL A 1 83 ? -7.687 -7.545 -6.094 1.00 98.38 83 VAL A C 1
ATOM 658 O O . VAL A 1 83 ? -8.666 -8.258 -5.900 1.00 98.38 83 VAL A O 1
ATOM 661 N N . GLY A 1 84 ? -7.790 -6.290 -6.519 1.00 98.00 84 GLY A N 1
ATOM 662 C CA . GLY A 1 84 ? -9.050 -5.588 -6.714 1.00 98.00 84 GLY A CA 1
ATOM 663 C C . GLY A 1 84 ? -9.505 -4.748 -5.519 1.00 98.00 84 GLY A C 1
ATOM 664 O O . GLY A 1 84 ? -10.420 -3.940 -5.698 1.00 98.00 84 GLY A O 1
ATOM 665 N N . ASP A 1 85 ? -8.867 -4.855 -4.353 1.00 98.69 85 ASP A N 1
ATOM 666 C CA . ASP A 1 85 ? -9.151 -3.943 -3.247 1.00 98.69 85 ASP A CA 1
ATOM 667 C C . ASP A 1 85 ? -8.735 -2.511 -3.586 1.00 98.69 85 ASP A C 1
ATOM 669 O O . ASP A 1 85 ? -7.801 -2.258 -4.354 1.00 98.69 85 ASP A O 1
ATOM 673 N N . LYS A 1 86 ? -9.434 -1.555 -2.982 1.00 98.69 86 LYS A N 1
ATOM 674 C CA . LYS A 1 86 ? -9.091 -0.138 -3.029 1.00 98.69 86 LYS A CA 1
ATOM 675 C C . LYS A 1 86 ? -8.406 0.249 -1.728 1.00 98.69 86 LYS A C 1
ATOM 677 O O . LYS A 1 86 ? -8.985 0.077 -0.663 1.00 98.69 86 LYS A O 1
ATOM 682 N N . LEU A 1 87 ? -7.199 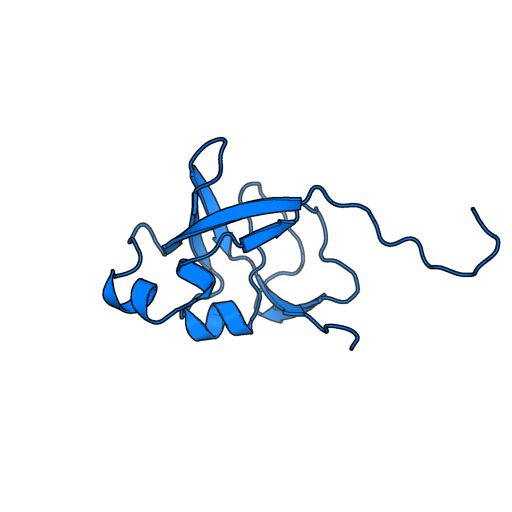0.784 -1.804 1.00 98.69 87 LEU A N 1
ATOM 683 C CA . LEU A 1 87 ? -6.438 1.232 -0.644 1.00 98.69 87 LEU A CA 1
ATOM 684 C C . LEU A 1 87 ? -6.349 2.751 -0.639 1.00 98.69 87 LEU A C 1
ATOM 686 O O . LEU A 1 87 ? -6.110 3.361 -1.682 1.00 98.69 87 LEU A O 1
ATOM 690 N N . THR A 1 88 ? -6.503 3.347 0.538 1.00 98.50 88 THR A N 1
ATOM 691 C CA . THR A 1 88 ? -6.278 4.778 0.747 1.00 98.50 88 THR A CA 1
ATOM 692 C C . THR A 1 88 ? -5.032 4.972 1.590 1.00 98.50 88 THR A C 1
ATOM 694 O O . THR A 1 88 ? -4.918 4.432 2.693 1.00 98.50 88 THR A O 1
ATOM 697 N N . PHE A 1 89 ? -4.117 5.777 1.071 1.00 97.56 89 PHE A N 1
ATOM 698 C CA . PHE A 1 89 ? -2.898 6.203 1.728 1.00 97.56 89 PHE A CA 1
ATOM 699 C C . PHE A 1 89 ? -2.997 7.688 2.062 1.00 97.56 89 PHE A C 1
ATOM 701 O O . PHE A 1 89 ? -3.490 8.473 1.257 1.00 97.56 89 PHE A O 1
ATOM 708 N N . ASN A 1 90 ? -2.507 8.080 3.231 1.00 97.00 90 ASN A N 1
ATOM 709 C CA . ASN A 1 90 ? -2.321 9.476 3.590 1.00 97.00 90 ASN A CA 1
ATOM 710 C C . ASN A 1 90 ? -0.851 9.858 3.398 1.00 97.00 90 ASN A C 1
ATOM 712 O O . ASN A 1 90 ? 0.025 9.255 4.025 1.00 97.00 90 ASN A O 1
ATOM 716 N N . LEU A 1 91 ? -0.602 10.822 2.518 1.00 94.06 91 LEU A N 1
ATOM 717 C CA . LEU A 1 91 ? 0.712 11.357 2.173 1.00 94.06 91 LEU A CA 1
ATOM 718 C C . LEU A 1 91 ? 0.782 12.835 2.608 1.00 94.06 91 LEU A C 1
ATOM 720 O O . LEU A 1 91 ? -0.265 13.443 2.854 1.00 94.06 91 LEU A O 1
ATOM 724 N N . PRO A 1 92 ? 1.979 13.444 2.699 1.00 90.31 92 PRO A N 1
ATOM 725 C CA . PRO A 1 92 ? 2.118 14.875 2.995 1.00 90.31 92 PRO A CA 1
ATOM 726 C C . PRO A 1 92 ? 1.317 15.794 2.056 1.00 90.31 92 PRO A C 1
ATOM 728 O O . PRO A 1 92 ? 0.778 16.809 2.489 1.00 90.31 92 PRO A O 1
ATOM 731 N N . GLU A 1 93 ? 1.211 15.423 0.783 1.00 88.69 93 GLU A N 1
ATOM 732 C CA . GLU A 1 93 ? 0.463 16.121 -0.267 1.00 88.69 93 GLU A CA 1
ATOM 733 C C . GLU A 1 93 ? -1.055 15.865 -0.241 1.00 88.69 93 GLU A C 1
ATOM 735 O O . GLU A 1 93 ? -1.804 16.540 -0.948 1.00 88.69 93 GLU A O 1
ATOM 740 N N . GLY A 1 94 ? -1.523 14.912 0.572 1.00 93.62 94 GLY A N 1
ATOM 741 C CA . GLY A 1 94 ? -2.933 14.560 0.713 1.00 93.62 94 GLY A CA 1
ATOM 742 C C . GLY A 1 94 ? -3.212 13.062 0.590 1.00 93.62 94 GLY A C 1
ATOM 743 O O . GLY A 1 94 ? -2.320 12.216 0.648 1.00 93.62 94 GLY A O 1
ATOM 744 N N . ALA A 1 95 ? -4.491 12.720 0.440 1.00 94.81 95 ALA A N 1
ATOM 745 C CA . ALA A 1 95 ? -4.919 11.333 0.327 1.00 94.81 95 ALA A CA 1
ATOM 746 C C . ALA A 1 95 ? -4.739 10.802 -1.104 1.00 94.81 95 ALA A C 1
ATOM 748 O O . ALA A 1 95 ? -5.278 11.361 -2.059 1.00 94.81 95 ALA A O 1
ATOM 749 N N . LEU A 1 96 ? -4.049 9.672 -1.238 1.00 94.69 96 LEU A N 1
ATOM 750 C CA . LEU A 1 96 ? -3.942 8.898 -2.471 1.00 94.69 96 LEU A CA 1
ATOM 751 C C . LEU A 1 96 ? -4.820 7.657 -2.357 1.00 94.69 96 LEU A C 1
ATOM 753 O O . LEU A 1 96 ? -4.721 6.905 -1.393 1.00 94.69 96 LEU A O 1
ATOM 757 N N . THR A 1 97 ? -5.650 7.403 -3.363 1.00 97.25 97 THR A N 1
ATOM 758 C CA . THR A 1 97 ? -6.434 6.168 -3.440 1.00 97.25 97 THR A CA 1
ATOM 759 C C . THR A 1 97 ? -5.990 5.361 -4.644 1.00 97.25 97 THR A C 1
ATOM 761 O O . THR A 1 97 ? -5.931 5.907 -5.741 1.00 97.25 97 THR A O 1
ATOM 764 N N . ALA A 1 98 ? -5.700 4.075 -4.450 1.00 97.25 98 ALA A N 1
ATOM 765 C CA . ALA A 1 98 ? -5.218 3.190 -5.503 1.00 97.25 98 ALA A CA 1
ATOM 766 C C . ALA A 1 98 ? -5.881 1.807 -5.457 1.00 97.25 98 ALA A C 1
ATOM 768 O O . ALA A 1 98 ? -6.237 1.308 -4.390 1.00 97.25 98 ALA A O 1
ATOM 769 N N . ARG A 1 99 ? -6.037 1.174 -6.622 1.00 98.06 99 ARG A N 1
ATOM 770 C CA . ARG A 1 99 ? -6.534 -0.200 -6.764 1.00 98.06 99 ARG A CA 1
ATOM 771 C C . ARG A 1 99 ? -5.371 -1.186 -6.768 1.00 98.06 99 ARG A C 1
ATOM 773 O O . ARG A 1 99 ? -4.417 -1.015 -7.525 1.00 98.06 99 ARG A O 1
ATOM 780 N N . VAL A 1 100 ? -5.475 -2.242 -5.970 1.00 98.19 100 VAL A N 1
ATOM 781 C CA . VAL A 1 100 ? -4.504 -3.339 -5.955 1.00 98.19 100 VAL A CA 1
ATOM 782 C C . VAL A 1 100 ? -4.646 -4.142 -7.243 1.00 98.19 100 VAL A C 1
ATOM 784 O O . VAL A 1 100 ? -5.706 -4.714 -7.495 1.00 98.19 100 VAL A O 1
ATOM 787 N N . ILE A 1 101 ? -3.598 -4.194 -8.062 1.00 97.44 101 ILE A N 1
ATOM 788 C CA . ILE A 1 101 ? -3.612 -4.961 -9.323 1.00 97.44 101 ILE A CA 1
ATOM 789 C C . ILE A 1 101 ? -2.831 -6.269 -9.240 1.00 97.44 101 ILE A C 1
ATOM 791 O O . ILE A 1 101 ? -3.116 -7.207 -9.986 1.00 97.44 101 ILE A O 1
ATOM 795 N N . ASN A 1 102 ? -1.865 -6.338 -8.328 1.00 97.12 102 ASN A N 1
ATOM 796 C CA . ASN A 1 102 ? -1.091 -7.533 -8.058 1.00 97.12 102 ASN A CA 1
ATOM 797 C C . ASN A 1 102 ? -0.534 -7.529 -6.631 1.00 97.12 102 ASN A C 1
ATOM 799 O O . ASN A 1 102 ? -0.410 -6.480 -5.990 1.00 97.12 102 ASN A O 1
ATOM 803 N N . LEU A 1 103 ? -0.205 -8.730 -6.163 1.00 97.56 103 LEU A N 1
ATOM 804 C CA . LEU A 1 103 ? 0.585 -8.963 -4.962 1.00 97.56 103 LEU A CA 1
ATOM 805 C C . LEU A 1 103 ? 1.972 -9.446 -5.378 1.00 97.56 103 LEU A C 1
ATOM 807 O O . LEU A 1 103 ? 2.099 -10.198 -6.349 1.00 9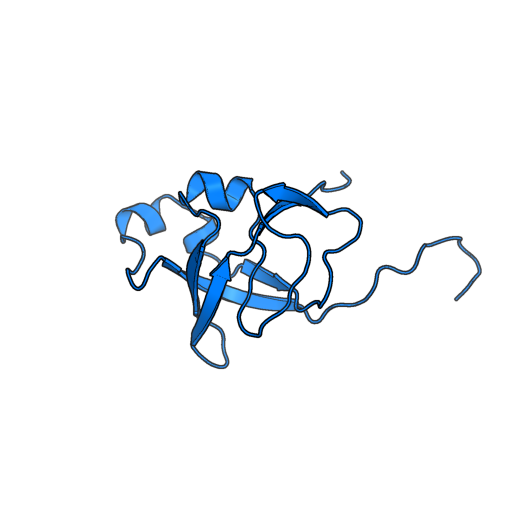7.56 103 LEU A O 1
ATOM 811 N N . ARG A 1 104 ? 3.004 -9.029 -4.646 1.00 95.50 104 ARG A N 1
ATOM 812 C CA . ARG A 1 104 ? 4.395 -9.390 -4.945 1.00 95.50 104 ARG A CA 1
ATOM 813 C C . ARG A 1 104 ? 5.147 -9.879 -3.718 1.00 95.50 104 ARG A C 1
ATOM 815 O O . ARG A 1 104 ? 4.957 -9.347 -2.627 1.00 95.50 104 ARG A O 1
ATOM 822 N N . SER A 1 105 ? 6.031 -10.850 -3.888 1.00 92.94 105 SER A N 1
ATOM 823 C CA . SER A 1 105 ? 7.085 -11.115 -2.913 1.00 92.94 105 SER A CA 1
ATOM 824 C C . SER A 1 105 ? 8.262 -10.173 -3.155 1.00 92.94 105 SER A C 1
ATOM 826 O O . SER A 1 105 ? 8.514 -9.740 -4.282 1.00 92.94 105 SER A O 1
ATOM 828 N N . VAL A 1 106 ? 8.959 -9.845 -2.071 1.00 86.00 106 VAL A N 1
ATOM 829 C CA . VAL A 1 106 ? 10.204 -9.077 -2.084 1.00 86.00 106 VAL A CA 1
ATOM 830 C C . VAL A 1 106 ? 11.262 -9.963 -1.453 1.00 86.00 106 VAL A C 1
ATOM 832 O O . VAL A 1 106 ? 11.127 -10.338 -0.286 1.00 86.00 106 VAL A O 1
ATOM 835 N N . GLU A 1 107 ? 12.268 -10.332 -2.233 1.00 76.06 107 GLU A N 1
ATOM 836 C CA . GLU A 1 107 ? 13.490 -10.947 -1.722 1.00 76.06 107 GLU A CA 1
ATOM 837 C C . GLU A 1 107 ? 14.365 -9.815 -1.174 1.00 76.06 107 GLU A C 1
ATOM 839 O O . GLU A 1 107 ? 14.755 -8.905 -1.905 1.00 76.06 107 GLU A O 1
ATOM 844 N N . TRP A 1 108 ? 14.628 -9.829 0.130 1.00 66.06 108 TRP A N 1
ATOM 845 C CA . TRP A 1 108 ? 15.630 -8.947 0.717 1.00 66.06 108 TRP A CA 1
ATOM 846 C C . TRP A 1 108 ? 16.950 -9.712 0.676 1.00 66.06 108 TRP A C 1
ATOM 848 O O . TRP A 1 108 ? 17.118 -10.663 1.442 1.00 66.06 108 TRP A O 1
ATOM 858 N N . GLU A 1 109 ? 17.862 -9.340 -0.225 1.00 54.94 109 GLU A N 1
ATOM 859 C CA . GLU A 1 109 ? 19.239 -9.840 -0.156 1.00 54.94 109 GLU A CA 1
ATOM 860 C C . GLU A 1 109 ? 19.784 -9.517 1.247 1.00 54.94 109 GLU A C 1
ATOM 862 O O . GLU A 1 109 ?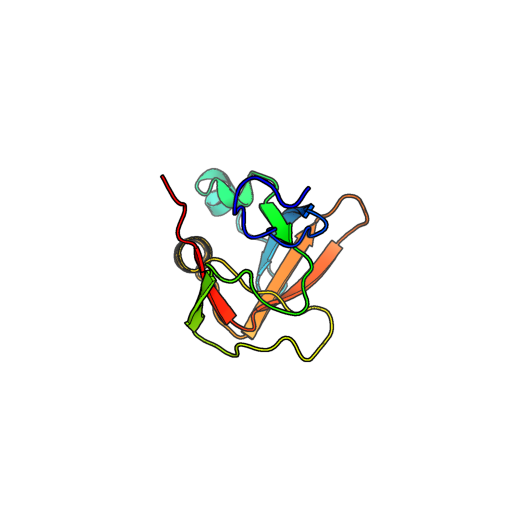 19.780 -8.359 1.674 1.00 54.94 109 GLU A O 1
ATOM 867 N N . SER A 1 110 ? 20.114 -10.570 2.003 1.00 43.12 110 SER A N 1
ATOM 868 C CA . SER A 1 110 ? 20.615 -10.501 3.385 1.00 43.12 110 SER A CA 1
ATOM 869 C C . SER A 1 110 ? 22.108 -10.213 3.440 1.00 43.12 110 SER A C 1
ATOM 871 O O . SER A 1 110 ? 22.826 -10.665 2.521 1.00 43.12 110 SER A O 1
#

Organism: NCBI:txid108980

InterPro domains:
  IPR038766 Membrane component of ABC transporter, predicted [PTHR30287] (2-109)

Nearest PDB structures (foldseek):
  5udf-assembly1_B  TM=6.666E-01  e=2.048E-02  Acinetobacter baumannii
  7eu0-assembly1_E  TM=6.008E-01  e=1.164E+00  Arabidopsis thaliana
  6f49-assembly1_A  TM=8.160E-01  e=9.581E+00  Escherichia coli K-12
  7r24-assembly1_C  TM=1.748E-01  e=8.038E+00  Vicugna pacos

Mean predicted aligned error: 6.14 Å

Solvent-accessible surface area (backbone atoms only — not comparable to full-atom values): 6745 Å² total; per-residue (Å²): 139,88,87,76,84,72,78,81,74,82,87,57,64,76,44,63,28,27,58,53,27,50,70,92,38,64,67,53,70,70,56,40,77,73,34,66,72,51,71,36,69,41,86,41,73,66,66,76,59,75,60,90,68,50,46,78,78,44,73,55,87,70,72,86,59,85,54,61,38,75,42,50,41,68,62,22,61,80,68,70,56,52,71,70,40,36,40,31,28,46,34,96,94,42,79,46,66,28,34,26,43,18,30,23,46,73,72,74,89,125